Protein AF-A0A087E207-F1 (afdb_monomer_lite)

pLDDT: mean 91.64, std 11.23, range [34.75, 97.75]

Radius of gyration: 12.71 Å; chains: 1; bounding box: 25×27×34 Å

Secondary structure (DSSP, 8-state):
------HHHHHHHHHHHHHHHHHTT----HHHHHHHHHHHTTSS-HHHHHHHHHHHHHHHH-

Structure (mmCIF, N/CA/C/O backbone):
data_AF-A0A087E207-F1
#
_entry.id   AF-A0A087E207-F1
#
loop_
_atom_site.group_PDB
_atom_site.id
_atom_site.type_symbol
_atom_site.label_atom_id
_atom_site.label_alt_id
_atom_site.label_comp_id
_atom_site.label_asym_id
_atom_site.label_entity_id
_atom_site.label_seq_id
_atom_site.pdbx_PDB_ins_code
_atom_site.Cartn_x
_atom_site.Cartn_y
_atom_site.Cartn_z
_atom_site.occupancy
_atom_site.B_iso_or_equiv
_atom_site.auth_seq_id
_atom_site.auth_comp_id
_atom_site.auth_asym_id
_atom_site.auth_atom_id
_atom_site.pdbx_PDB_model_num
ATOM 1 N N . MET A 1 1 ? -5.072 -15.710 17.063 1.00 34.75 1 MET A N 1
ATOM 2 C CA . MET A 1 1 ? -6.077 -14.632 16.946 1.00 34.75 1 MET A CA 1
ATOM 3 C C . MET A 1 1 ? -5.593 -13.696 15.858 1.00 34.75 1 MET A C 1
ATOM 5 O O . MET A 1 1 ? -4.589 -13.032 16.063 1.00 34.75 1 MET A O 1
ATOM 9 N N . THR A 1 2 ? -6.215 -13.714 14.684 1.00 53.44 2 THR A N 1
ATOM 10 C CA . THR A 1 2 ? -5.952 -12.720 13.639 1.00 53.44 2 THR A CA 1
ATOM 11 C C . THR A 1 2 ? -6.600 -11.413 14.077 1.00 53.44 2 THR A C 1
ATOM 13 O O . THR A 1 2 ? -7.818 -11.337 14.220 1.00 53.44 2 THR A O 1
ATOM 16 N N . VAL A 1 3 ? -5.784 -10.404 14.376 1.00 62.50 3 VAL A N 1
ATOM 17 C CA . VAL A 1 3 ? -6.280 -9.052 14.640 1.00 62.50 3 VAL A CA 1
ATOM 18 C C . VAL A 1 3 ? -6.770 -8.503 13.303 1.00 62.50 3 VAL A C 1
ATOM 20 O O . VAL A 1 3 ? -5.964 -8.175 12.439 1.00 62.50 3 VAL A O 1
ATOM 23 N N . GLN A 1 4 ? -8.086 -8.454 13.103 1.00 67.31 4 GLN A N 1
ATOM 24 C CA . GLN A 1 4 ? -8.659 -7.680 12.005 1.00 67.31 4 GLN A CA 1
ATOM 25 C C . GLN A 1 4 ? -8.537 -6.204 12.379 1.00 67.31 4 GLN A C 1
ATOM 27 O O . GLN A 1 4 ? -9.201 -5.731 13.302 1.00 67.31 4 GLN A O 1
ATOM 32 N N . LEU A 1 5 ? -7.636 -5.495 11.703 1.00 80.25 5 LEU A N 1
ATOM 33 C CA . LEU A 1 5 ? -7.486 -4.054 11.866 1.00 80.25 5 LEU A CA 1
ATOM 34 C C . LEU A 1 5 ? -8.711 -3.350 11.276 1.00 80.25 5 LEU A C 1
ATOM 36 O O . LEU A 1 5 ? -9.258 -3.777 10.257 1.00 80.25 5 LEU A O 1
ATOM 40 N N . THR A 1 6 ? -9.152 -2.2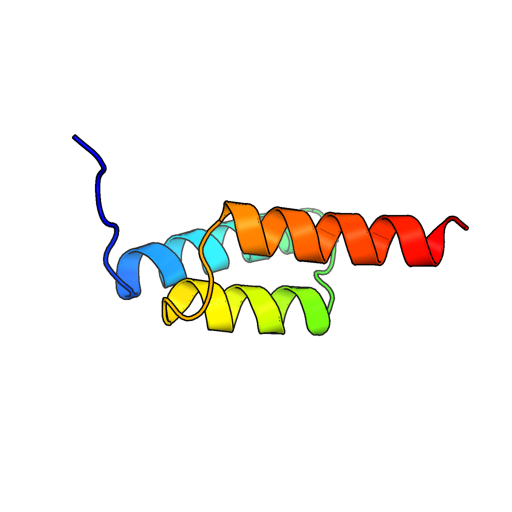70 11.920 1.00 91.19 6 THR A N 1
ATOM 41 C CA . THR A 1 6 ? -10.215 -1.434 11.356 1.00 91.19 6 THR A CA 1
ATOM 42 C C . THR A 1 6 ? -9.686 -0.670 10.147 1.00 91.19 6 THR A C 1
ATOM 44 O O . THR A 1 6 ? -8.482 -0.444 10.011 1.00 91.19 6 THR A O 1
ATOM 47 N N . ARG A 1 7 ? -10.593 -0.214 9.282 1.00 93.31 7 ARG A N 1
ATOM 48 C CA . ARG A 1 7 ? -10.251 0.623 8.126 1.00 93.31 7 ARG A CA 1
ATOM 49 C C . ARG A 1 7 ? -9.462 1.873 8.525 1.00 93.31 7 ARG A C 1
ATOM 51 O O . ARG A 1 7 ? -8.526 2.248 7.827 1.00 93.31 7 ARG A O 1
ATOM 58 N N . GLU A 1 8 ? -9.816 2.504 9.642 1.00 93.81 8 GLU A N 1
ATOM 59 C CA . GLU A 1 8 ? -9.107 3.675 10.172 1.00 93.81 8 GLU A CA 1
ATOM 60 C C . GLU A 1 8 ? -7.675 3.316 10.555 1.00 93.81 8 GLU A C 1
ATOM 62 O O . GLU A 1 8 ? -6.752 4.061 10.229 1.00 93.81 8 GLU A O 1
ATOM 67 N N . LYS A 1 9 ? -7.481 2.154 11.190 1.00 94.81 9 LYS A N 1
ATOM 68 C CA . LYS A 1 9 ? -6.150 1.710 11.588 1.00 94.81 9 LYS A CA 1
ATOM 69 C C . LYS A 1 9 ? -5.282 1.365 10.378 1.00 94.81 9 LYS A C 1
ATOM 71 O O . LYS A 1 9 ? -4.131 1.778 10.320 1.00 94.81 9 LYS A O 1
ATOM 76 N N . LEU A 1 10 ? -5.858 0.707 9.371 1.00 94.75 10 LEU A N 1
ATOM 77 C CA . LEU A 1 10 ? -5.179 0.454 8.098 1.00 94.75 10 LEU A CA 1
ATOM 78 C C . LEU A 1 10 ? -4.782 1.757 7.392 1.00 94.75 10 LEU A C 1
ATOM 80 O O . LEU A 1 10 ? -3.679 1.858 6.862 1.00 94.75 10 LEU A O 1
ATOM 84 N N . ALA A 1 11 ? -5.662 2.761 7.390 1.00 96.69 11 ALA A N 1
ATOM 85 C CA . ALA A 1 11 ? -5.371 4.059 6.789 1.00 96.69 11 ALA A CA 1
ATOM 86 C C . ALA A 1 11 ? -4.241 4.796 7.524 1.00 96.69 11 ALA A C 1
ATOM 88 O O . ALA A 1 11 ? -3.376 5.385 6.877 1.00 96.69 11 ALA A O 1
ATOM 89 N N . GLU A 1 12 ? -4.233 4.745 8.859 1.00 97.38 12 GLU A N 1
ATOM 90 C CA . GLU A 1 12 ? -3.155 5.299 9.681 1.00 97.38 12 GLU A CA 1
ATOM 91 C C . GLU A 1 12 ? -1.819 4.605 9.388 1.00 97.38 12 GLU A C 1
ATOM 93 O O . GLU A 1 12 ? -0.821 5.281 9.150 1.00 97.38 12 GLU A O 1
ATOM 98 N N . ASP A 1 13 ? -1.803 3.273 9.343 1.00 95.44 13 ASP A N 1
ATOM 99 C CA . ASP A 1 13 ? -0.582 2.503 9.0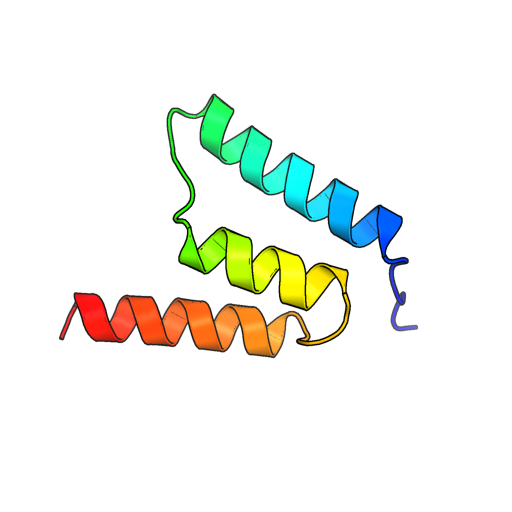95 1.00 95.44 13 ASP A CA 1
ATOM 100 C C . ASP A 1 13 ? -0.008 2.793 7.695 1.00 95.44 13 ASP A C 1
ATOM 102 O O . ASP A 1 13 ? 1.196 3.018 7.549 1.00 95.44 13 ASP A O 1
ATOM 106 N N . VAL A 1 14 ? -0.868 2.882 6.670 1.00 96.25 14 VAL A N 1
ATOM 107 C CA . VAL A 1 14 ?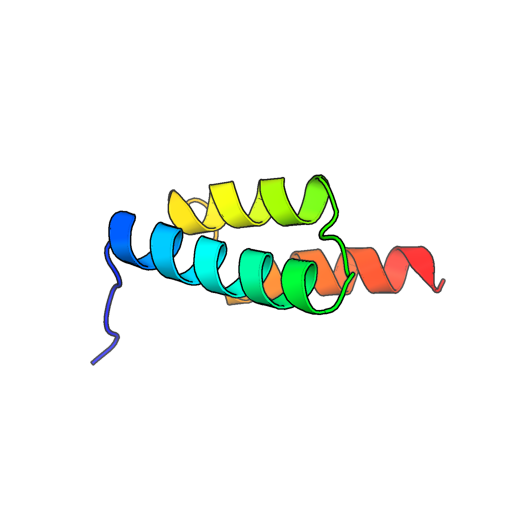 -0.471 3.303 5.315 1.00 96.25 14 VAL A CA 1
ATOM 108 C C . VAL A 1 14 ? 0.094 4.723 5.320 1.00 96.25 14 VAL A C 1
ATOM 110 O O . VAL A 1 14 ? 1.131 4.967 4.705 1.00 96.25 14 VAL A O 1
ATOM 113 N N . TYR A 1 15 ? -0.561 5.659 6.011 1.00 97.31 15 TYR A N 1
ATOM 114 C CA . TYR A 1 15 ? -0.089 7.039 6.107 1.00 97.31 15 TYR A CA 1
ATOM 115 C C . TYR A 1 15 ? 1.303 7.114 6.743 1.00 97.31 15 TYR A C 1
ATOM 117 O O . TYR A 1 15 ? 2.184 7.765 6.189 1.00 97.31 15 TYR A O 1
ATOM 125 N N . GLN A 1 16 ? 1.529 6.415 7.860 1.00 97.75 16 GLN A N 1
ATOM 126 C CA . GLN A 1 16 ? 2.830 6.392 8.536 1.00 97.75 16 GLN A CA 1
ATOM 127 C C . GLN A 1 16 ? 3.927 5.804 7.641 1.00 97.75 16 GLN A C 1
ATOM 129 O O . GLN A 1 16 ? 5.023 6.358 7.565 1.00 97.75 16 GLN A O 1
ATOM 134 N N . ALA A 1 17 ? 3.625 4.723 6.915 1.00 95.06 17 ALA A N 1
ATOM 135 C CA . ALA A 1 17 ? 4.572 4.112 5.987 1.00 95.06 17 ALA A CA 1
ATOM 136 C C . ALA A 1 17 ? 4.958 5.064 4.842 1.00 95.06 17 ALA A C 1
ATOM 138 O O . ALA A 1 17 ? 6.143 5.240 4.559 1.00 95.06 17 ALA A O 1
ATOM 139 N N . VAL A 1 18 ? 3.976 5.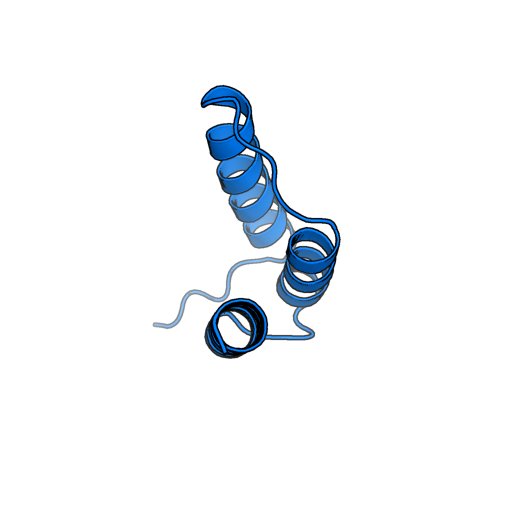717 4.210 1.00 96.38 18 VAL A N 1
ATOM 140 C CA . VAL A 1 18 ? 4.225 6.699 3.140 1.00 96.38 18 VAL A CA 1
ATOM 141 C C . VAL A 1 18 ? 5.004 7.897 3.678 1.00 96.38 18 VAL A C 1
ATOM 143 O O . VAL A 1 18 ? 6.000 8.294 3.078 1.00 96.38 18 VAL A O 1
ATOM 146 N N . HIS A 1 19 ? 4.602 8.426 4.834 1.00 96.19 19 HIS A N 1
ATOM 147 C CA . HIS A 1 19 ? 5.262 9.567 5.455 1.00 96.19 19 HIS A CA 1
ATOM 148 C C . HIS A 1 19 ? 6.731 9.272 5.784 1.00 96.19 19 HIS A C 1
ATOM 150 O O . HIS A 1 19 ? 7.593 10.106 5.522 1.00 96.19 19 HIS A O 1
ATOM 156 N N . SER A 1 20 ? 7.043 8.072 6.285 1.00 97.38 20 SER A N 1
ATOM 157 C CA . SER A 1 20 ? 8.430 7.656 6.531 1.00 97.38 20 SER A CA 1
ATOM 158 C C . SER A 1 20 ? 9.270 7.687 5.252 1.00 97.38 20 SER A C 1
ATOM 160 O O . SER A 1 20 ? 10.379 8.214 5.259 1.00 97.38 20 SER A O 1
ATOM 162 N N . VAL A 1 21 ? 8.733 7.180 4.137 1.00 96.31 21 VAL A N 1
ATOM 163 C CA . VAL A 1 21 ? 9.424 7.198 2.836 1.00 96.31 21 VAL A CA 1
ATOM 164 C C . VAL A 1 21 ? 9.657 8.631 2.351 1.00 96.31 21 VAL A C 1
ATOM 166 O O . VAL A 1 21 ? 10.731 8.944 1.840 1.00 96.31 21 VAL A O 1
ATOM 169 N N . GLU A 1 22 ? 8.673 9.514 2.518 1.00 95.69 22 GLU A N 1
ATOM 170 C CA . GLU A 1 22 ? 8.793 10.927 2.143 1.00 95.69 22 GLU A CA 1
ATOM 171 C C . GLU A 1 22 ? 9.834 11.669 2.992 1.00 95.69 22 GLU A C 1
ATOM 173 O O . GLU A 1 22 ? 10.598 12.477 2.460 1.00 95.69 22 GLU A O 1
ATOM 178 N N . MET A 1 23 ? 9.915 11.365 4.292 1.00 97.69 23 MET A N 1
ATOM 179 C CA . MET A 1 23 ? 10.917 11.930 5.204 1.00 97.69 23 MET A CA 1
ATOM 180 C C . MET A 1 23 ? 12.351 11.538 4.826 1.00 97.69 23 MET A C 1
ATOM 182 O O . MET A 1 23 ? 13.281 12.310 5.057 1.00 97.69 23 MET A O 1
ATOM 186 N N . GLU A 1 24 ? 12.535 10.381 4.192 1.00 96.75 24 GLU A N 1
ATOM 187 C CA . GLU A 1 24 ? 13.819 9.934 3.636 1.00 96.75 24 GLU A CA 1
ATOM 188 C C . GLU A 1 24 ? 14.123 10.547 2.252 1.00 96.75 24 GLU A C 1
ATOM 190 O O . GLU A 1 24 ? 15.140 10.237 1.631 1.00 96.75 24 GLU A O 1
ATOM 195 N N . GLY A 1 25 ? 13.254 11.430 1.745 1.00 96.81 25 GLY A N 1
ATOM 196 C CA . GLY A 1 25 ? 13.355 12.019 0.406 1.00 96.81 25 GLY A CA 1
ATOM 197 C C . GLY A 1 25 ? 12.887 11.090 -0.719 1.00 96.81 25 GLY A C 1
ATOM 198 O O . GLY A 1 25 ? 13.020 11.428 -1.899 1.00 96.81 25 GLY A O 1
ATOM 199 N N . GLY A 1 26 ? 12.333 9.927 -0.371 1.00 95.44 26 GLY A N 1
ATOM 200 C CA . GLY A 1 26 ? 11.713 8.996 -1.301 1.00 95.44 26 GLY A CA 1
ATOM 201 C C . GLY A 1 26 ? 10.338 9.466 -1.777 1.00 95.44 26 GLY A C 1
ATOM 202 O O . GLY A 1 26 ? 9.782 10.465 -1.321 1.00 95.44 26 GLY A O 1
ATOM 203 N N . ARG A 1 27 ? 9.773 8.730 -2.738 1.00 94.50 27 ARG A N 1
ATOM 204 C CA . ARG A 1 27 ? 8.396 8.918 -3.214 1.00 94.50 27 ARG A CA 1
ATOM 205 C C . ARG A 1 27 ? 7.766 7.570 -3.522 1.00 94.50 27 ARG A C 1
ATOM 207 O O . ARG A 1 27 ? 8.414 6.700 -4.102 1.00 94.50 27 ARG A O 1
ATOM 214 N N . VAL A 1 28 ? 6.489 7.431 -3.191 1.00 92.81 28 VAL A N 1
ATOM 215 C CA . VAL A 1 28 ? 5.673 6.281 -3.595 1.00 92.81 28 VAL A CA 1
ATOM 216 C C . VAL A 1 28 ? 5.030 6.535 -4.956 1.00 92.81 28 VAL A C 1
ATOM 218 O O . VAL A 1 28 ? 4.727 7.674 -5.316 1.00 92.81 28 VAL A O 1
ATOM 221 N N . SER A 1 29 ? 4.842 5.476 -5.744 1.00 93.56 29 SER A N 1
ATOM 222 C CA . SER A 1 29 ? 4.230 5.608 -7.066 1.00 93.56 29 SER A CA 1
ATOM 223 C C . SER A 1 29 ? 2.700 5.744 -6.974 1.00 93.56 29 SER A C 1
ATOM 225 O O . SER A 1 29 ? 2.097 5.281 -5.999 1.00 93.56 29 SER A O 1
ATOM 227 N N . PRO A 1 30 ? 2.033 6.328 -7.987 1.00 94.50 30 PRO A N 1
ATOM 228 C CA . PRO A 1 30 ? 0.571 6.396 -8.024 1.00 94.50 30 PRO A CA 1
ATOM 229 C C . PRO A 1 30 ? -0.096 5.017 -7.952 1.00 94.50 30 PRO A C 1
ATOM 231 O O . PRO A 1 30 ? -1.132 4.858 -7.312 1.00 94.50 30 PRO A O 1
ATOM 234 N N . GLU A 1 31 ? 0.509 4.003 -8.569 1.00 94.38 31 GLU A N 1
ATOM 235 C CA . GLU A 1 31 ? -0.008 2.634 -8.558 1.00 94.38 31 GLU A CA 1
ATOM 236 C C . GLU A 1 31 ? 0.112 1.990 -7.171 1.00 94.38 31 GLU A C 1
ATOM 238 O O . GLU A 1 31 ? -0.783 1.250 -6.767 1.00 94.38 31 GLU A O 1
ATOM 243 N N . PHE A 1 32 ? 1.177 2.305 -6.420 1.00 94.31 32 PHE A N 1
ATOM 244 C CA . PHE A 1 32 ? 1.304 1.897 -5.020 1.00 94.31 32 PHE A CA 1
ATOM 245 C C . PHE A 1 32 ? 0.184 2.505 -4.167 1.00 94.31 32 PHE A C 1
ATOM 247 O O . PHE A 1 32 ? -0.455 1.791 -3.400 1.00 94.31 32 PHE A O 1
ATOM 254 N N . MET A 1 33 ? -0.105 3.799 -4.344 1.00 96.31 33 MET A N 1
ATOM 255 C CA . MET A 1 33 ? -1.196 4.475 -3.630 1.00 96.31 33 MET A CA 1
ATOM 256 C C . MET A 1 33 ? -2.582 3.939 -4.011 1.00 96.31 33 MET A C 1
ATOM 258 O O . MET A 1 33 ? -3.478 3.895 -3.167 1.00 96.31 33 MET A O 1
ATOM 262 N N . GLY A 1 34 ? -2.760 3.507 -5.263 1.00 97.19 34 GLY A N 1
ATOM 263 C CA . GLY A 1 34 ? -3.971 2.819 -5.710 1.00 97.19 34 GLY A CA 1
ATOM 264 C C . GLY A 1 34 ? -4.214 1.525 -4.935 1.00 97.19 34 GLY A C 1
ATOM 265 O O . GLY A 1 34 ? -5.286 1.347 -4.361 1.00 97.19 34 GLY A O 1
ATOM 266 N N . ASP A 1 35 ? -3.198 0.669 -4.829 1.00 96.94 35 ASP A N 1
ATOM 267 C CA . ASP A 1 35 ? -3.325 -0.579 -4.069 1.00 96.94 35 ASP A CA 1
ATOM 268 C C . ASP A 1 35 ? -3.442 -0.345 -2.561 1.00 96.94 35 ASP A C 1
ATOM 270 O O . ASP A 1 35 ? -4.193 -1.051 -1.894 1.00 96.94 35 ASP A O 1
ATOM 274 N N . ALA A 1 36 ? -2.784 0.685 -2.024 1.00 96.44 36 ALA A N 1
ATOM 275 C CA . ALA A 1 36 ? -2.948 1.075 -0.628 1.00 96.44 36 ALA A CA 1
ATOM 276 C C . ALA A 1 36 ? -4.405 1.433 -0.307 1.00 96.44 36 ALA A C 1
ATOM 278 O O . ALA A 1 36 ? -4.941 1.051 0.734 1.00 96.44 36 ALA A O 1
ATOM 279 N N . ARG A 1 37 ? -5.080 2.132 -1.227 1.00 97.19 37 ARG A N 1
ATOM 280 C CA . ARG A 1 37 ? -6.507 2.444 -1.111 1.00 97.19 37 ARG A CA 1
ATOM 281 C C . ARG A 1 37 ? -7.369 1.184 -1.173 1.00 97.19 37 ARG A C 1
ATOM 283 O O . ARG A 1 37 ? -8.319 1.076 -0.397 1.00 97.19 37 ARG A O 1
ATOM 290 N N . ASP A 1 38 ? -7.061 0.258 -2.075 1.00 97.56 38 ASP A N 1
ATOM 291 C CA . ASP A 1 38 ? -7.780 -1.015 -2.188 1.00 97.56 38 ASP A CA 1
ATOM 292 C C . ASP A 1 38 ? -7.627 -1.851 -0.909 1.00 97.56 38 ASP A C 1
ATOM 294 O O . ASP A 1 38 ? -8.617 -2.383 -0.406 1.00 97.56 38 ASP A O 1
ATOM 298 N N . TYR A 1 39 ? -6.422 -1.888 -0.335 1.00 96.06 39 TYR A N 1
ATOM 299 C CA . TYR A 1 39 ? -6.124 -2.569 0.924 1.00 96.06 39 TYR A CA 1
ATOM 300 C C . TYR A 1 39 ? -6.892 -1.962 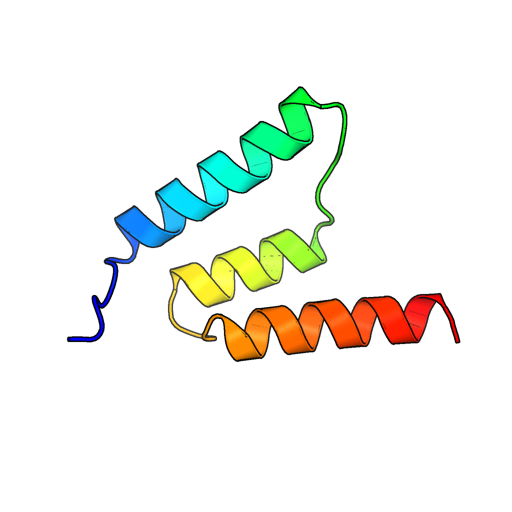2.105 1.00 96.06 39 TYR A C 1
ATOM 302 O O . TYR A 1 39 ? -7.587 -2.670 2.829 1.00 96.06 39 TYR A O 1
ATOM 310 N N . VAL A 1 40 ? -6.861 -0.633 2.259 1.00 96.88 40 VAL A N 1
ATOM 311 C CA . VAL A 1 40 ? -7.605 0.081 3.315 1.00 96.88 40 VAL A CA 1
ATOM 312 C C . VAL A 1 40 ? -9.115 -0.161 3.218 1.00 96.88 40 VAL A C 1
ATOM 314 O O . VAL A 1 40 ? -9.800 -0.243 4.235 1.00 96.88 40 VAL A O 1
ATOM 317 N N . ASN A 1 41 ? -9.653 -0.286 2.002 1.00 95.88 41 ASN A N 1
ATOM 318 C CA . ASN A 1 41 ? -11.072 -0.573 1.786 1.00 95.88 41 ASN A CA 1
ATOM 319 C C . ASN A 1 41 ? -11.415 -2.074 1.854 1.00 95.88 41 ASN A C 1
ATOM 321 O O . ASN A 1 41 ? -12.576 -2.425 1.649 1.00 95.88 41 ASN A O 1
ATOM 325 N N . GLY A 1 42 ? -10.442 -2.948 2.131 1.00 94.94 42 GLY A N 1
ATOM 326 C CA . GLY A 1 42 ? -10.639 -4.397 2.209 1.00 94.94 42 GLY A CA 1
ATOM 327 C C . GLY A 1 42 ? -10.940 -5.067 0.865 1.00 94.94 42 GLY A C 1
ATOM 328 O O . GLY A 1 42 ? -11.493 -6.163 0.847 1.00 94.94 42 GLY A O 1
ATOM 329 N N . LEU A 1 43 ? -10.615 -4.414 -0.258 1.00 97.00 43 LEU A N 1
ATOM 330 C CA . LEU A 1 43 ? -10.765 -4.982 -1.605 1.00 97.00 43 LEU A CA 1
ATOM 331 C C . LEU A 1 43 ? -9.642 -5.969 -1.940 1.00 97.00 43 LEU A C 1
ATOM 333 O O . LEU A 1 43 ? -9.840 -6.863 -2.759 1.00 97.00 43 LEU A O 1
ATOM 337 N N . ILE A 1 44 ? -8.480 -5.798 -1.307 1.00 96.06 44 ILE A N 1
ATOM 338 C CA . ILE A 1 44 ? -7.345 -6.722 -1.351 1.00 96.06 44 ILE A CA 1
ATOM 339 C C . ILE A 1 44 ? -6.804 -6.923 0.067 1.00 96.06 44 ILE A C 1
ATOM 341 O O . ILE A 1 44 ? -6.945 -6.045 0.920 1.00 96.06 44 ILE A O 1
ATOM 345 N N . ASP A 1 45 ? -6.172 -8.065 0.315 1.00 94.75 45 ASP A N 1
ATOM 346 C CA . ASP A 1 45 ? -5.374 -8.298 1.521 1.00 94.75 45 ASP A CA 1
ATOM 347 C C . ASP A 1 45 ? -3.894 -7.929 1.293 1.00 94.75 45 ASP A C 1
ATOM 349 O O . ASP A 1 45 ? -3.496 -7.461 0.219 1.00 94.75 45 ASP A O 1
ATOM 353 N N . ILE A 1 46 ? -3.075 -8.104 2.333 1.00 92.00 46 ILE A N 1
ATOM 354 C CA . ILE A 1 46 ? -1.651 -7.762 2.292 1.00 92.00 46 ILE A CA 1
ATOM 355 C C . ILE A 1 46 ? -0.859 -8.655 1.324 1.00 92.00 46 ILE A C 1
ATOM 357 O O . ILE A 1 46 ? 0.015 -8.151 0.620 1.00 92.00 46 ILE A O 1
ATOM 361 N N . ASP A 1 47 ? -1.209 -9.939 1.216 1.00 96.00 47 ASP A N 1
ATOM 362 C CA . ASP A 1 47 ? -0.531 -10.899 0.338 1.00 96.00 47 ASP A CA 1
ATOM 363 C C . ASP A 1 47 ? -0.792 -10.557 -1.139 1.00 96.00 47 ASP A C 1
ATOM 365 O O . ASP A 1 47 ? 0.105 -10.585 -1.987 1.00 96.00 47 ASP A O 1
ATOM 369 N N . GLN A 1 48 ? -2.025 -10.157 -1.458 1.00 96.62 48 GLN A N 1
ATOM 370 C CA . GLN A 1 48 ? -2.409 -9.660 -2.776 1.00 96.62 48 GLN A CA 1
ATOM 371 C C . GLN A 1 48 ? -1.691 -8.352 -3.118 1.00 96.62 48 GLN A C 1
ATOM 373 O O . GLN A 1 48 ? -1.250 -8.172 -4.259 1.00 96.62 48 GLN A O 1
ATOM 378 N N . TRP A 1 49 ? -1.543 -7.440 -2.152 1.00 95.50 49 TRP A N 1
ATOM 379 C CA . TRP A 1 49 ? -0.793 -6.201 -2.362 1.00 95.50 49 TRP A CA 1
ATOM 380 C C . TRP A 1 49 ? 0.695 -6.482 -2.628 1.00 95.50 49 TRP A C 1
ATOM 382 O O . TRP A 1 49 ? 1.264 -5.957 -3.596 1.00 95.50 49 TRP A O 1
ATOM 392 N N . GLU A 1 50 ? 1.324 -7.361 -1.847 1.00 94.94 50 GLU A N 1
ATOM 393 C CA . GLU A 1 50 ? 2.709 -7.784 -2.073 1.00 94.94 50 GLU A CA 1
ATOM 394 C C . GLU A 1 50 ? 2.874 -8.413 -3.464 1.00 94.94 50 GLU A C 1
ATOM 396 O O . GLU A 1 50 ? 3.750 -8.007 -4.237 1.00 94.94 50 GLU A O 1
ATOM 401 N N . GLY A 1 51 ? 1.968 -9.320 -3.840 1.00 96.62 51 GLY A N 1
ATOM 402 C CA . GLY A 1 51 ? 1.958 -9.964 -5.152 1.00 96.62 51 GLY A CA 1
ATOM 403 C C . GLY A 1 51 ? 1.890 -8.965 -6.312 1.00 96.62 51 GLY A C 1
ATOM 404 O O . GLY A 1 51 ? 2.684 -9.055 -7.255 1.00 96.62 51 GLY A O 1
ATOM 405 N N . LYS A 1 52 ? 0.999 -7.966 -6.233 1.00 95.06 52 LYS A N 1
ATOM 406 C CA . LYS A 1 52 ? 0.899 -6.886 -7.234 1.00 95.06 52 LYS A CA 1
ATOM 407 C C . LYS A 1 52 ? 2.184 -6.060 -7.318 1.00 95.06 52 LYS A C 1
ATOM 409 O O . LYS A 1 52 ? 2.641 -5.717 -8.412 1.00 95.06 52 LYS A O 1
ATOM 414 N N . THR A 1 53 ? 2.789 -5.739 -6.177 1.00 92.94 53 THR A N 1
ATOM 415 C CA . THR A 1 53 ? 4.036 -4.965 -6.119 1.00 92.94 53 THR A CA 1
ATOM 416 C C . THR A 1 53 ? 5.201 -5.736 -6.734 1.00 92.94 53 THR A C 1
ATOM 418 O O . THR A 1 53 ? 5.908 -5.193 -7.586 1.00 92.94 53 THR A O 1
ATOM 421 N N . LEU A 1 54 ? 5.343 -7.021 -6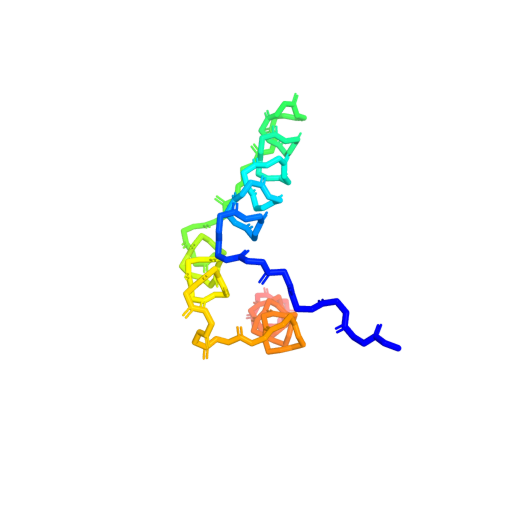.404 1.00 94.12 54 LEU A N 1
ATOM 422 C CA . LEU A 1 54 ? 6.367 -7.891 -6.977 1.00 94.12 54 LEU A CA 1
ATOM 423 C C . LEU A 1 54 ? 6.178 -8.091 -8.486 1.00 94.12 54 LEU A C 1
ATOM 425 O O . LEU A 1 54 ? 7.154 -8.056 -9.235 1.00 94.12 54 LEU A O 1
ATOM 429 N N . ALA A 1 55 ? 4.940 -8.271 -8.951 1.00 94.25 55 ALA A N 1
ATOM 430 C CA . ALA A 1 55 ? 4.641 -8.390 -10.376 1.00 94.25 55 ALA A CA 1
ATOM 431 C C . ALA A 1 55 ? 5.069 -7.133 -11.152 1.00 94.25 55 ALA A C 1
ATOM 433 O O . ALA A 1 55 ? 5.719 -7.242 -12.193 1.00 94.25 55 ALA A O 1
ATOM 434 N N . ARG A 1 56 ? 4.788 -5.939 -10.610 1.00 92.75 56 ARG A N 1
ATOM 435 C CA . ARG A 1 56 ? 5.245 -4.668 -11.198 1.00 92.75 56 ARG A CA 1
ATOM 436 C C . ARG A 1 56 ? 6.760 -4.537 -11.201 1.00 92.75 56 ARG A C 1
ATOM 438 O O . ARG A 1 56 ? 7.316 -4.053 -12.182 1.00 92.75 56 ARG A O 1
ATOM 445 N N . PHE A 1 57 ? 7.430 -4.963 -10.133 1.00 89.31 57 PHE A N 1
ATOM 446 C CA . PHE A 1 57 ? 8.889 -4.965 -10.094 1.00 89.31 57 PHE A CA 1
ATOM 447 C C . PHE A 1 57 ? 9.468 -5.879 -11.180 1.00 89.31 57 PHE A C 1
ATOM 449 O O . PHE A 1 57 ? 10.277 -5.423 -11.983 1.00 89.31 57 PHE A O 1
ATOM 456 N N . LYS A 1 58 ? 8.982 -7.125 -11.278 1.00 92.56 58 LYS A N 1
ATOM 457 C CA . LYS A 1 58 ? 9.397 -8.091 -12.310 1.00 92.56 58 LYS A CA 1
ATOM 458 C C . LYS A 1 58 ? 9.217 -7.545 -13.727 1.00 92.56 58 LYS A C 1
ATOM 460 O O . LYS A 1 58 ? 10.126 -7.676 -14.537 1.00 92.56 58 LYS A O 1
ATOM 465 N N . ALA A 1 59 ? 8.092 -6.886 -14.004 1.00 90.00 59 ALA A N 1
ATOM 466 C CA . ALA A 1 59 ? 7.817 -6.289 -15.310 1.00 90.00 59 ALA A CA 1
ATOM 467 C C . ALA A 1 59 ? 8.757 -5.125 -15.679 1.00 90.00 59 ALA A C 1
ATOM 469 O O . ALA A 1 59 ? 8.904 -4.826 -16.856 1.00 90.00 59 ALA A O 1
ATOM 470 N N . LYS A 1 60 ? 9.381 -4.457 -14.697 1.00 86.94 60 LYS A N 1
ATOM 471 C CA . LYS A 1 60 ? 10.351 -3.373 -14.938 1.00 86.94 60 LYS A CA 1
ATOM 472 C C . LYS A 1 60 ? 11.782 -3.867 -15.157 1.00 86.94 60 LYS A C 1
ATOM 474 O O . LYS A 1 60 ? 12.589 -3.115 -15.692 1.00 86.94 60 LYS A O 1
ATOM 479 N N . VAL A 1 61 ? 12.108 -5.071 -14.684 1.00 87.12 61 VAL A N 1
ATOM 480 C CA . VAL A 1 61 ? 13.468 -5.644 -14.735 1.00 87.12 61 VAL A CA 1
ATOM 481 C C . VAL A 1 61 ? 13.623 -6.766 -15.768 1.00 87.12 61 VAL A C 1
ATOM 483 O O . VAL A 1 61 ? 14.721 -7.302 -15.898 1.00 87.12 61 VAL A O 1
ATOM 486 N N . SER A 1 62 ? 12.539 -7.134 -16.457 1.00 66.81 62 SER A N 1
ATOM 487 C CA . SER A 1 62 ? 12.529 -8.095 -17.574 1.00 66.81 62 SER A CA 1
ATOM 488 C C . SER A 1 62 ? 12.605 -7.355 -18.902 1.00 66.81 62 SER A C 1
ATOM 490 O O . SER A 1 62 ? 13.282 -7.875 -19.812 1.00 66.81 62 SER A O 1
#

InterPro domains:
  IPR033788 Antitoxin VbhA-like [cd11586] (6-57)
  IPR041535 Antitoxin VbhA [PF18495] (13-56)
  IPR043038 Antitoxin VbhA domain superfamily [G3DSA:1.10.8.1050] (6-60)

Organism: NCBI:txid77635

Sequence (62 aa):
MTVQLTREKLAEDVYQAVHSVEMEGGRVSPEFMGDARDYVNGLIDIDQWEGKTLARFKAKVS

Foldseek 3Di:
DPPPDALVRLVVVVVVVQVVCVVVVHHDDPVLVVVSVCCSVVVDDPVVSVVVVVVVVVVVVD